Protein AF-A0A9D0LZ58-F1 (afdb_monomer_lite)

Secondary structure (DSSP, 8-state):
-------PPPHHHHHHHHHHHHHHHHHHHHHHHHHTPPBPTTSHHHHHHHHHHHHHHHHHHHTT-HHHHHHHHHHHHHHBS-HHHHHHHHHHHHHHHTT--HHHHHHHTB-HHHHHHHT-SS---B-TTTT----

pLDDT: mean 89.79, std 15.37, range [34.97, 98.5]

Radius of gyration: 16.73 Å; chains: 1; bounding box: 63×29×40 Å

Foldseek 3Di:
DDPPDPPDDDPVRVVVVLVVLQVLLVVVLVVQVVVVHAQECVDPSSVSSLLSLLVVLVVCLQVLVLVVSLVSLCSSLSRHPDPLSNVVSPLSNVCSVVSHRPVCCCVAWAPVVVQVVVVDSDRRDTDPVSDDPDD

Sequence (135 aa):
MVDKNRECFDEQTLIAYYANILELALENLTDTLESGRRMDMSDVKDFATLRALYEYAIEHYSAGKATDAAALFEILAGLSDDERFSSAMQQHRRWAENESDFEIFLETAADLDATQRNGTFYISAFTKDAGTKNA

Structure (mmCIF, N/CA/C/O backbone):
data_AF-A0A9D0LZ58-F1
#
_entry.id   AF-A0A9D0LZ58-F1
#
loop_
_atom_site.group_PDB
_atom_site.id
_atom_site.type_symbol
_atom_site.label_atom_id
_atom_site.label_alt_id
_atom_site.label_comp_id
_atom_site.label_asym_id
_atom_site.label_entity_id
_atom_site.label_seq_id
_atom_site.pdbx_PDB_ins_code
_atom_site.Cartn_x
_atom_site.Cartn_y
_atom_site.Cartn_z
_atom_site.occupancy
_atom_site.B_iso_or_equiv
_atom_site.auth_seq_id
_atom_site.auth_comp_id
_atom_site.auth_asym_id
_atom_site.auth_atom_id
_atom_site.pdbx_PDB_model_num
ATOM 1 N N . MET A 1 1 ? -33.250 -15.915 -22.633 1.00 39.56 1 MET A N 1
ATOM 2 C CA . MET A 1 1 ? -33.708 -14.664 -21.997 1.00 39.56 1 MET A CA 1
ATOM 3 C C . MET A 1 1 ? -32.498 -14.111 -21.264 1.00 39.56 1 MET A C 1
ATOM 5 O O . MET A 1 1 ? -32.029 -14.778 -20.356 1.00 39.56 1 MET A O 1
ATOM 9 N N . VAL A 1 2 ? -31.884 -13.038 -21.764 1.00 45.88 2 VAL A N 1
ATOM 10 C CA . VAL A 1 2 ? -30.711 -12.408 -21.134 1.00 45.88 2 VAL A CA 1
ATOM 11 C C . VAL A 1 2 ? -31.221 -11.129 -20.502 1.00 45.88 2 VAL A C 1
ATOM 13 O O . VAL A 1 2 ? -31.738 -10.274 -21.220 1.00 45.88 2 VAL A O 1
ATOM 16 N N . ASP A 1 3 ? -31.121 -11.038 -19.183 1.00 49.16 3 ASP A N 1
ATOM 17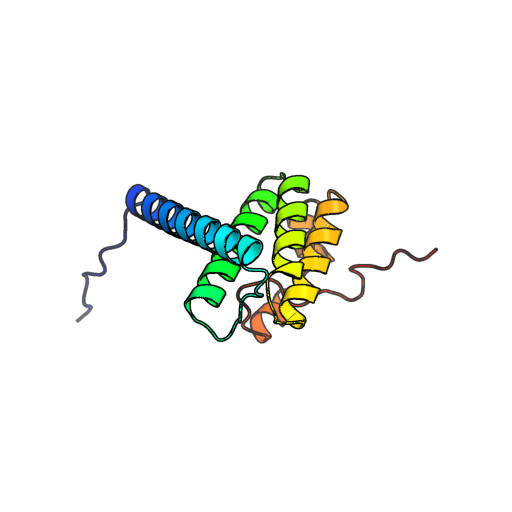 C CA . ASP A 1 3 ? -31.447 -9.829 -18.437 1.00 49.16 3 ASP A CA 1
ATOM 18 C C . ASP A 1 3 ? -30.424 -8.744 -18.812 1.00 49.16 3 ASP A C 1
ATOM 20 O O . ASP A 1 3 ? -29.266 -8.769 -18.394 1.00 49.16 3 ASP A O 1
ATOM 24 N N . LYS A 1 4 ? -30.819 -7.845 -19.718 1.00 53.03 4 LYS A N 1
ATOM 25 C CA . LYS A 1 4 ? -30.000 -6.744 -20.243 1.00 53.03 4 LYS A CA 1
ATOM 26 C C . LYS A 1 4 ? -30.294 -5.459 -19.471 1.00 53.03 4 LYS A C 1
ATOM 28 O O . LYS A 1 4 ? -30.790 -4.504 -20.052 1.00 53.03 4 LYS A O 1
ATOM 33 N N . ASN A 1 5 ? -29.993 -5.438 -18.178 1.00 51.59 5 ASN A N 1
ATOM 34 C CA . ASN A 1 5 ? -29.989 -4.182 -17.426 1.00 51.59 5 ASN A CA 1
ATOM 35 C C . ASN A 1 5 ? -28.905 -4.164 -16.338 1.00 51.59 5 ASN A C 1
ATOM 37 O O . ASN A 1 5 ? -29.151 -3.822 -15.187 1.00 51.59 5 ASN A O 1
ATOM 41 N N . ARG A 1 6 ? -27.673 -4.540 -16.706 1.00 58.78 6 ARG A N 1
ATOM 42 C CA . ARG A 1 6 ? -26.500 -4.067 -15.963 1.00 58.78 6 ARG A CA 1
ATOM 43 C C . ARG A 1 6 ? -26.269 -2.621 -16.388 1.00 58.78 6 ARG A C 1
ATOM 45 O O . ARG A 1 6 ? -25.692 -2.384 -17.446 1.00 58.78 6 ARG A O 1
ATOM 52 N N . GLU A 1 7 ? -26.761 -1.679 -15.593 1.00 68.75 7 GLU A N 1
ATOM 53 C CA . GLU A 1 7 ? -26.278 -0.302 -15.650 1.00 68.75 7 GLU A CA 1
ATOM 54 C C . GLU A 1 7 ? -24.774 -0.348 -15.360 1.00 68.75 7 GLU A C 1
ATOM 56 O O . GLU A 1 7 ? -24.340 -0.796 -14.299 1.00 68.75 7 GLU A O 1
ATOM 61 N N . CYS A 1 8 ? -23.968 -0.011 -16.363 1.00 75.19 8 CYS A N 1
ATOM 62 C CA . CYS A 1 8 ? -22.536 0.157 -16.191 1.00 75.19 8 CYS A CA 1
ATOM 63 C C . CYS A 1 8 ? -22.320 1.610 -15.779 1.00 75.19 8 CYS A C 1
ATOM 65 O O . CYS A 1 8 ? -22.875 2.501 -16.423 1.00 75.19 8 CYS A O 1
ATOM 67 N N . PHE A 1 9 ? -21.551 1.847 -14.717 1.00 85.50 9 PHE A N 1
ATOM 68 C CA . PHE A 1 9 ? -21.206 3.209 -14.326 1.00 85.50 9 PHE A CA 1
ATOM 69 C C . PHE A 1 9 ? -20.457 3.899 -15.465 1.00 85.50 9 PHE A C 1
ATOM 71 O O . PHE A 1 9 ? -19.602 3.285 -16.111 1.00 85.50 9 PHE A O 1
ATOM 78 N N . ASP A 1 10 ? -20.790 5.164 -15.715 1.00 91.69 10 ASP A N 1
ATOM 79 C CA . ASP A 1 10 ? -19.962 6.008 -16.565 1.00 91.69 10 ASP A CA 1
ATOM 80 C C . ASP A 1 10 ? -18.620 6.316 -15.878 1.00 91.69 10 ASP A C 1
ATOM 82 O O . ASP A 1 10 ? -18.435 6.111 -14.676 1.00 91.69 10 ASP A O 1
ATOM 86 N N . GLU A 1 11 ? -17.662 6.794 -16.668 1.00 90.19 11 GLU A N 1
ATOM 87 C CA . GLU A 1 11 ? -16.302 7.076 -16.209 1.00 90.19 11 GLU A CA 1
ATOM 88 C C . GLU A 1 11 ? -16.264 8.113 -15.078 1.00 90.19 11 GLU A C 1
ATOM 90 O O . GLU A 1 11 ? -15.525 7.943 -14.112 1.00 90.19 11 GLU A O 1
ATOM 95 N N . GLN A 1 12 ? -17.097 9.156 -15.150 1.00 93.06 12 GLN A N 1
ATOM 96 C CA . GLN A 1 12 ? -17.133 10.208 -14.129 1.00 93.06 12 GLN A CA 1
ATOM 97 C C . GLN A 1 12 ? -17.625 9.652 -12.794 1.00 93.06 12 GLN A C 1
ATOM 99 O O . GLN A 1 12 ? -17.061 9.946 -11.742 1.00 93.06 12 GLN A O 1
ATOM 104 N N . THR A 1 13 ? -18.646 8.803 -12.849 1.00 93.56 13 THR A N 1
ATOM 105 C CA . THR A 1 13 ? -19.200 8.108 -11.694 1.00 93.56 13 THR A CA 1
ATOM 106 C C . THR A 1 13 ? -18.174 7.149 -11.089 1.00 93.56 13 THR A C 1
ATOM 108 O O . THR A 1 13 ? -18.011 7.117 -9.870 1.00 93.56 13 THR A O 1
ATOM 111 N N . LEU A 1 14 ? -17.426 6.412 -11.918 1.00 91.44 14 LEU A N 1
ATOM 112 C CA . LEU A 1 14 ? -16.363 5.517 -11.450 1.00 91.44 14 LEU A CA 1
ATOM 113 C C . LEU A 1 14 ? -15.235 6.286 -10.744 1.00 91.44 14 LEU A C 1
ATOM 115 O O . LEU A 1 14 ? -14.827 5.898 -9.650 1.00 91.44 14 LEU A O 1
ATOM 119 N N . ILE A 1 15 ? -14.774 7.391 -11.338 1.00 90.50 15 ILE A N 1
ATOM 120 C CA . ILE A 1 15 ? -13.745 8.264 -10.755 1.00 90.50 15 ILE A CA 1
ATOM 121 C C . ILE A 1 15 ? -14.225 8.842 -9.421 1.00 90.50 15 ILE A C 1
ATOM 123 O O . ILE A 1 15 ? -13.472 8.841 -8.449 1.00 90.50 15 ILE A O 1
ATOM 127 N N . ALA A 1 16 ? -15.480 9.293 -9.347 1.00 94.31 16 ALA A N 1
ATOM 128 C CA . ALA A 1 16 ? -16.050 9.830 -8.115 1.00 94.31 16 ALA A CA 1
ATOM 129 C C . ALA A 1 16 ? -16.090 8.780 -6.993 1.00 94.31 16 ALA A C 1
ATOM 131 O O . ALA A 1 16 ? -15.741 9.081 -5.853 1.00 94.31 16 ALA A O 1
ATOM 132 N N . TYR A 1 17 ? -16.463 7.534 -7.302 1.00 94.06 17 TYR A N 1
ATOM 133 C CA . TYR A 1 17 ? -16.418 6.458 -6.311 1.00 94.06 17 TYR A CA 1
ATOM 134 C C . TYR A 1 17 ? -14.997 6.131 -5.866 1.00 94.06 17 TYR A C 1
ATOM 136 O O . TYR A 1 17 ? -14.776 5.970 -4.667 1.00 94.06 17 TYR A O 1
ATOM 144 N N . TYR A 1 18 ? -14.042 6.062 -6.795 1.00 92.56 18 TYR A N 1
ATOM 145 C CA . TYR A 1 18 ? -12.641 5.825 -6.452 1.00 92.56 18 TYR A CA 1
ATOM 146 C C . TYR A 1 18 ? -12.093 6.920 -5.528 1.00 92.56 18 TYR A C 1
ATOM 148 O O . TYR A 1 18 ? -11.522 6.606 -4.486 1.00 92.56 18 TYR A O 1
ATOM 156 N N . ALA A 1 19 ? -12.351 8.192 -5.847 1.00 94.56 19 ALA A N 1
ATOM 157 C CA . ALA A 1 19 ? -11.936 9.322 -5.021 1.00 94.56 19 ALA A CA 1
ATOM 158 C C . ALA A 1 19 ? -12.518 9.245 -3.599 1.00 94.56 19 ALA A C 1
ATOM 160 O O . ALA A 1 19 ? -11.775 9.380 -2.631 1.00 94.56 19 ALA A O 1
ATOM 161 N N . ASN A 1 20 ? -13.813 8.941 -3.468 1.00 96.62 20 ASN A N 1
ATOM 162 C CA . ASN A 1 20 ? -14.459 8.797 -2.161 1.00 96.62 20 ASN A CA 1
ATOM 163 C C . ASN A 1 20 ? -13.893 7.615 -1.354 1.00 96.62 20 ASN A C 1
ATOM 165 O O . ASN A 1 20 ? -13.734 7.709 -0.140 1.00 96.62 20 ASN A O 1
ATOM 169 N N . ILE A 1 21 ? -13.595 6.488 -2.010 1.00 95.69 21 ILE A N 1
ATOM 170 C CA . ILE A 1 21 ? -12.967 5.329 -1.355 1.00 95.69 21 ILE A CA 1
ATOM 171 C C . ILE A 1 21 ? -11.585 5.711 -0.827 1.00 95.69 21 ILE A C 1
ATOM 173 O O . ILE A 1 21 ? -11.246 5.370 0.306 1.00 95.69 21 ILE A O 1
ATOM 177 N N . LEU A 1 22 ? -10.801 6.425 -1.635 1.00 95.75 22 LEU A N 1
ATOM 178 C CA . LEU A 1 22 ? -9.464 6.853 -1.254 1.00 95.75 22 LEU A CA 1
ATOM 179 C C . LEU A 1 22 ? -9.497 7.867 -0.105 1.00 95.75 22 LEU A C 1
ATOM 181 O O . LEU A 1 22 ? -8.708 7.744 0.827 1.00 95.75 22 LEU A O 1
ATOM 185 N N . GLU A 1 23 ? -10.428 8.821 -0.131 1.00 97.50 23 GLU A N 1
ATOM 186 C CA . GLU A 1 23 ? -10.629 9.783 0.957 1.00 97.50 23 GLU A CA 1
ATOM 187 C C . GLU A 1 23 ? -10.911 9.063 2.283 1.00 97.50 23 GLU A C 1
ATOM 189 O O . GLU A 1 23 ? -10.171 9.244 3.250 1.00 97.50 23 GLU A O 1
ATOM 194 N N . LEU A 1 24 ? -11.876 8.138 2.296 1.00 97.38 24 LEU A N 1
ATOM 195 C CA . LEU A 1 24 ? -12.186 7.327 3.479 1.00 97.38 24 LEU A CA 1
ATOM 196 C C . LEU A 1 24 ? -10.992 6.481 3.946 1.00 97.38 24 LEU A C 1
ATOM 198 O O . LEU A 1 24 ? -10.792 6.286 5.146 1.00 97.38 24 LEU A O 1
ATOM 202 N N . ALA A 1 25 ? -10.196 5.949 3.017 1.00 96.88 25 ALA A N 1
ATOM 203 C CA . ALA A 1 25 ? -9.014 5.165 3.355 1.00 96.88 25 ALA A CA 1
ATOM 204 C C . ALA A 1 25 ? -7.917 6.026 4.009 1.00 96.88 25 ALA A C 1
ATOM 206 O O . ALA A 1 25 ? -7.274 5.580 4.960 1.00 96.88 25 ALA A O 1
ATOM 207 N N . LEU A 1 26 ? -7.728 7.263 3.541 1.00 96.06 26 LEU A N 1
ATOM 208 C CA . LEU A 1 26 ? -6.775 8.223 4.108 1.00 96.06 26 LEU A CA 1
ATOM 209 C C . LEU A 1 26 ? -7.227 8.754 5.478 1.00 96.06 26 LEU A C 1
ATOM 211 O O . LEU A 1 26 ? -6.398 8.919 6.377 1.00 96.06 26 LEU A O 1
ATOM 215 N N . GLU A 1 27 ? -8.530 8.964 5.674 1.00 96.69 27 GLU A N 1
ATOM 216 C CA . GLU A 1 27 ? -9.099 9.272 6.993 1.00 96.69 27 GLU A CA 1
ATOM 217 C C . GLU A 1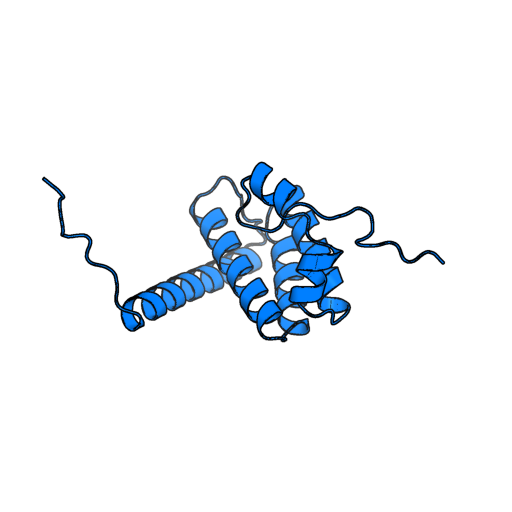 27 ? -8.817 8.131 7.980 1.00 96.69 27 GLU A C 1
ATOM 219 O O . GLU A 1 27 ? -8.208 8.340 9.029 1.00 96.69 27 GLU A O 1
ATOM 224 N N . ASN A 1 28 ? -9.141 6.892 7.597 1.00 95.44 28 ASN A N 1
ATOM 225 C CA . ASN A 1 28 ? -8.894 5.720 8.439 1.00 95.44 28 ASN A CA 1
ATOM 226 C C . ASN A 1 28 ? -7.405 5.492 8.721 1.00 95.44 28 ASN A C 1
ATOM 228 O O . ASN A 1 28 ? -7.052 5.027 9.809 1.00 95.44 28 ASN A O 1
ATOM 232 N N . LEU A 1 29 ? -6.529 5.783 7.756 1.00 93.94 29 LEU A N 1
ATOM 233 C CA . LEU A 1 29 ? -5.081 5.767 7.955 1.00 93.94 29 LEU A CA 1
ATOM 234 C C . LEU A 1 29 ? -4.688 6.726 9.079 1.00 93.94 29 LEU A C 1
ATOM 236 O O . LEU A 1 29 ? -3.982 6.323 10.002 1.00 93.94 29 LEU A O 1
ATOM 240 N N . THR A 1 30 ? -5.173 7.964 9.016 1.00 94.50 30 THR A N 1
ATOM 241 C CA . THR A 1 30 ? -4.870 9.006 10.003 1.00 94.50 30 THR A CA 1
ATOM 242 C C . THR A 1 30 ? -5.337 8.587 11.397 1.00 94.50 30 THR A C 1
ATOM 244 O O . THR A 1 30 ? -4.521 8.530 12.316 1.00 94.50 30 THR A O 1
ATOM 247 N N . ASP A 1 31 ? -6.590 8.147 11.532 1.00 94.81 31 ASP A N 1
ATOM 248 C CA . ASP A 1 31 ? -7.148 7.650 12.800 1.00 94.81 31 ASP A CA 1
ATOM 249 C C . ASP A 1 31 ? -6.331 6.482 13.386 1.00 94.81 31 ASP A C 1
ATOM 251 O O . ASP A 1 31 ? -6.138 6.343 14.599 1.00 94.81 31 ASP A O 1
ATOM 255 N N . THR A 1 32 ? -5.847 5.596 12.516 1.00 93.94 32 THR A N 1
ATOM 256 C CA . THR A 1 32 ? -5.064 4.420 12.916 1.00 93.94 32 THR A CA 1
ATOM 257 C C . THR A 1 32 ? -3.689 4.826 13.435 1.00 93.94 32 THR A C 1
ATOM 259 O O . THR A 1 32 ? -3.261 4.333 14.480 1.00 93.94 32 THR A O 1
ATOM 262 N N . LEU A 1 33 ? -3.027 5.763 12.755 1.00 92.25 33 LEU A N 1
ATOM 263 C CA . LEU A 1 33 ? -1.747 6.314 13.195 1.00 92.25 33 LEU A CA 1
ATOM 264 C C . LEU A 1 33 ? -1.883 7.059 14.530 1.00 92.25 33 LEU A C 1
ATOM 266 O O . LEU A 1 33 ? -1.061 6.861 15.423 1.00 92.25 33 LEU A O 1
ATOM 270 N N . GLU A 1 34 ? -2.934 7.865 14.697 1.00 93.75 34 GLU A N 1
ATOM 271 C CA . GLU A 1 34 ? -3.190 8.621 15.931 1.00 93.75 34 GLU A CA 1
ATOM 272 C C . GLU A 1 34 ? -3.512 7.719 17.126 1.00 93.75 34 GLU A C 1
ATOM 274 O O . GLU A 1 34 ? -3.062 7.971 18.246 1.00 93.75 34 GLU A O 1
ATOM 279 N N . SER A 1 35 ? -4.268 6.644 16.898 1.00 94.31 35 SER A N 1
ATOM 280 C CA . SER A 1 35 ? -4.619 5.683 17.950 1.00 94.31 35 SER A CA 1
ATOM 281 C C . SER A 1 35 ? -3.485 4.716 18.305 1.00 94.31 35 SER A C 1
ATOM 283 O O . SER A 1 35 ? -3.571 4.028 19.324 1.00 94.31 35 SER A O 1
ATOM 285 N N . GLY A 1 36 ? -2.432 4.634 17.482 1.00 91.44 36 GLY A N 1
ATOM 286 C CA . GLY A 1 36 ? -1.337 3.675 17.651 1.00 91.44 36 GLY A CA 1
ATOM 287 C C . GLY A 1 36 ? -1.766 2.212 17.487 1.00 91.44 36 GLY A C 1
ATOM 288 O O . GLY A 1 36 ? -1.040 1.306 17.903 1.00 91.44 36 GLY A O 1
ATOM 289 N N . ARG A 1 37 ? -2.953 1.967 16.916 1.00 93.50 37 ARG A N 1
ATOM 290 C CA . ARG A 1 37 ? -3.438 0.618 16.607 1.00 93.50 37 ARG A CA 1
ATOM 291 C C . ARG A 1 37 ? -2.798 0.119 15.307 1.00 93.50 37 ARG A C 1
ATOM 293 O O . ARG A 1 37 ? -2.339 0.909 14.487 1.00 93.50 37 ARG A O 1
ATOM 300 N N . ARG A 1 38 ? -2.832 -1.194 15.086 1.00 95.81 38 ARG A N 1
ATOM 301 C CA . ARG A 1 38 ? -2.577 -1.799 13.768 1.00 95.81 38 ARG A CA 1
ATOM 302 C C . ARG A 1 38 ? -3.906 -2.218 13.136 1.00 95.81 38 ARG A C 1
ATOM 304 O O . ARG A 1 38 ? -4.877 -2.451 13.856 1.00 95.81 38 ARG A O 1
ATOM 311 N N . MET A 1 39 ? -3.950 -2.245 11.810 1.00 96.75 39 MET A N 1
ATOM 312 C CA . MET A 1 39 ? -5.098 -2.679 11.019 1.00 96.75 39 MET A CA 1
ATOM 313 C C . MET A 1 39 ? -5.135 -4.202 10.914 1.00 96.75 39 MET A C 1
ATOM 315 O O . MET A 1 39 ? -4.142 -4.802 10.493 1.00 96.75 39 MET A O 1
ATOM 319 N N . ASP A 1 40 ? -6.286 -4.781 11.249 1.00 96.56 40 ASP A N 1
ATOM 320 C CA . ASP A 1 40 ? -6.554 -6.221 11.213 1.00 96.56 40 ASP A CA 1
ATOM 321 C C . ASP A 1 40 ? -7.100 -6.619 9.837 1.00 96.56 40 ASP A C 1
ATOM 323 O O . ASP A 1 40 ? -8.166 -6.169 9.419 1.00 96.56 40 ASP A O 1
ATOM 327 N N . MET A 1 41 ? -6.393 -7.492 9.116 1.00 94.75 41 MET A N 1
ATOM 328 C CA . MET A 1 41 ? -6.831 -7.945 7.786 1.00 94.75 41 MET A CA 1
ATOM 329 C C . MET A 1 41 ? -8.129 -8.763 7.779 1.00 94.75 41 MET A C 1
ATOM 331 O O . MET A 1 41 ? -8.713 -8.972 6.713 1.00 94.75 41 MET A O 1
ATOM 335 N N . SER A 1 42 ? -8.574 -9.254 8.934 1.00 96.00 42 SER A N 1
ATOM 336 C CA . SER A 1 42 ? -9.855 -9.942 9.083 1.00 96.00 42 SER A CA 1
ATOM 337 C C . SER A 1 42 ? -11.030 -8.984 9.295 1.00 96.00 42 SER A C 1
ATOM 339 O O . SER A 1 42 ? -12.175 -9.362 9.023 1.00 96.00 42 SER A O 1
ATOM 341 N N . ASP A 1 43 ? -10.765 -7.742 9.714 1.00 97.38 43 ASP A N 1
ATOM 342 C CA . ASP A 1 43 ? -11.775 -6.693 9.763 1.00 97.38 43 ASP A CA 1
ATOM 343 C C . ASP A 1 43 ? -12.018 -6.119 8.360 1.00 97.38 43 ASP A C 1
ATOM 345 O O . ASP A 1 43 ? -11.103 -5.778 7.613 1.00 97.38 43 ASP A O 1
ATOM 349 N N . VAL A 1 44 ? -13.290 -6.007 7.980 1.00 96.31 44 VAL A N 1
ATOM 350 C CA . VAL A 1 44 ? -13.680 -5.625 6.614 1.00 96.31 44 VAL A CA 1
ATOM 351 C C . VAL A 1 44 ? -13.271 -4.188 6.285 1.00 96.31 44 VAL A C 1
ATOM 353 O O . VAL A 1 44 ? -12.917 -3.899 5.138 1.00 96.31 44 VAL A O 1
ATOM 356 N N . LYS A 1 45 ? -13.329 -3.279 7.264 1.00 95.50 45 LYS A N 1
ATOM 357 C CA . LYS A 1 45 ? -12.996 -1.865 7.069 1.00 95.50 45 LYS A CA 1
ATOM 358 C C . LYS A 1 45 ? -11.485 -1.694 6.943 1.00 95.50 45 LYS A C 1
ATOM 360 O O . LYS A 1 45 ? -11.023 -0.997 6.036 1.00 95.50 45 LYS A O 1
ATOM 365 N N . ASP A 1 46 ? -10.729 -2.350 7.813 1.00 97.38 46 ASP A N 1
ATOM 366 C CA . ASP A 1 46 ? -9.267 -2.359 7.774 1.00 97.38 46 ASP A CA 1
ATOM 367 C C . ASP A 1 46 ? -8.744 -3.019 6.496 1.00 97.38 46 ASP A C 1
ATOM 369 O O . ASP A 1 46 ? -7.909 -2.439 5.802 1.00 97.38 46 ASP A O 1
ATOM 373 N N . PHE A 1 47 ? -9.311 -4.161 6.102 1.00 97.62 47 PHE A N 1
ATOM 374 C CA . PHE A 1 47 ? -9.009 -4.814 4.829 1.00 97.62 47 PHE A CA 1
ATOM 375 C C . PHE A 1 47 ? -9.245 -3.883 3.631 1.00 97.62 47 PHE A C 1
ATOM 377 O O . PHE A 1 47 ? -8.372 -3.731 2.775 1.00 97.62 47 PHE A O 1
ATOM 384 N N . ALA A 1 48 ? -10.414 -3.234 3.565 1.00 96.88 48 ALA A N 1
ATOM 385 C CA . ALA A 1 48 ? -10.740 -2.319 2.473 1.00 96.88 48 ALA A CA 1
ATOM 386 C C . ALA A 1 48 ? -9.802 -1.101 2.445 1.00 96.88 48 ALA A C 1
ATOM 388 O O . ALA A 1 48 ? -9.389 -0.671 1.368 1.00 96.88 48 ALA A O 1
ATOM 389 N N . THR A 1 49 ? -9.425 -0.590 3.620 1.00 97.81 49 THR A N 1
ATOM 390 C CA . THR A 1 49 ? -8.488 0.529 3.763 1.00 97.81 49 THR A CA 1
ATOM 391 C C . THR A 1 49 ? -7.092 0.145 3.276 1.00 97.81 49 THR A C 1
ATOM 393 O O . THR A 1 49 ? -6.536 0.827 2.418 1.00 97.81 49 THR A O 1
ATOM 396 N N . LEU A 1 50 ? -6.543 -0.978 3.752 1.00 98.25 50 LEU A N 1
ATOM 397 C CA . LEU A 1 50 ? -5.231 -1.476 3.324 1.00 98.25 50 LEU A CA 1
ATOM 398 C C . LEU A 1 50 ? -5.187 -1.732 1.818 1.00 98.25 50 LEU A C 1
ATOM 400 O O . LEU A 1 50 ? -4.200 -1.401 1.162 1.00 98.25 50 LEU A O 1
ATOM 404 N N . ARG A 1 51 ? -6.268 -2.280 1.257 1.00 98.00 51 ARG A N 1
ATOM 405 C CA . ARG A 1 51 ? -6.386 -2.500 -0.182 1.00 98.00 51 ARG A CA 1
ATOM 406 C C . ARG A 1 51 ? -6.384 -1.191 -0.969 1.00 98.00 51 ARG A C 1
ATOM 408 O O . ARG A 1 51 ? -5.603 -1.074 -1.907 1.00 98.00 51 ARG A O 1
ATOM 415 N N . ALA A 1 52 ? -7.218 -0.223 -0.594 1.00 98.06 52 ALA A N 1
ATOM 416 C CA . ALA A 1 52 ? -7.299 1.059 -1.293 1.00 98.06 52 ALA A CA 1
ATOM 417 C C . ALA A 1 52 ? -5.957 1.807 -1.260 1.00 98.06 52 ALA A C 1
ATOM 419 O O . ALA A 1 52 ? -5.503 2.326 -2.275 1.00 98.06 52 ALA A O 1
ATOM 420 N N . LEU A 1 53 ? -5.280 1.802 -0.111 1.00 98.38 53 LEU A N 1
ATOM 421 C CA . LEU A 1 53 ? -3.973 2.439 0.036 1.00 98.38 53 LEU A CA 1
ATOM 422 C C . LEU A 1 53 ? -2.867 1.701 -0.732 1.00 98.38 53 LEU A C 1
ATOM 424 O O . LEU A 1 53 ? -1.965 2.346 -1.263 1.00 98.38 53 LEU A O 1
ATOM 428 N N . TYR A 1 54 ? -2.928 0.369 -0.821 1.00 98.50 54 TYR A N 1
ATOM 429 C CA . TYR A 1 54 ? -2.010 -0.398 -1.664 1.00 98.50 54 TYR A CA 1
ATOM 430 C C . TYR A 1 54 ? -2.207 -0.079 -3.151 1.00 98.50 54 TYR A C 1
ATOM 432 O O . TYR A 1 54 ? -1.230 0.172 -3.854 1.00 98.50 54 TYR A O 1
ATOM 440 N N . GLU A 1 55 ? -3.456 -0.055 -3.625 1.00 97.69 55 GLU A N 1
ATOM 441 C CA . GLU A 1 55 ? -3.787 0.315 -5.008 1.00 97.69 55 GLU A CA 1
ATOM 442 C C . GLU A 1 55 ? -3.299 1.740 -5.319 1.00 97.69 55 GLU A C 1
ATOM 444 O O . GLU A 1 55 ? -2.656 1.957 -6.344 1.00 97.69 55 GLU A O 1
ATOM 449 N N . TYR A 1 56 ? -3.479 2.675 -4.382 1.00 97.38 56 TYR A N 1
ATOM 450 C CA . TYR A 1 56 ? -2.955 4.035 -4.492 1.00 97.38 56 TYR A CA 1
ATOM 451 C C . TYR A 1 56 ? -1.420 4.076 -4.568 1.00 97.38 56 TYR A C 1
ATOM 453 O O . TYR A 1 56 ? -0.856 4.779 -5.405 1.00 97.38 56 TYR A O 1
ATOM 461 N N . ALA A 1 57 ? -0.715 3.288 -3.750 1.00 98.00 57 ALA A N 1
ATOM 462 C CA . ALA A 1 57 ? 0.744 3.190 -3.818 1.00 98.00 57 ALA A CA 1
ATOM 463 C C . ALA A 1 57 ? 1.229 2.634 -5.170 1.00 98.00 57 ALA A C 1
ATOM 465 O O . ALA A 1 57 ? 2.193 3.147 -5.740 1.00 98.00 57 ALA A O 1
ATOM 466 N N . ILE A 1 58 ? 0.542 1.626 -5.715 1.00 97.75 58 ILE A N 1
ATOM 467 C CA . ILE A 1 58 ? 0.838 1.064 -7.040 1.00 97.75 58 ILE A CA 1
ATOM 468 C C . ILE A 1 58 ? 0.556 2.075 -8.155 1.00 97.75 58 ILE A C 1
ATOM 470 O O . ILE A 1 58 ? 1.351 2.170 -9.087 1.00 97.75 58 ILE A O 1
ATOM 474 N N . GLU A 1 59 ? -0.511 2.869 -8.054 1.00 96.25 59 GLU A N 1
ATOM 475 C CA . GLU A 1 59 ? -0.799 3.946 -9.007 1.00 96.25 59 GLU A CA 1
ATOM 476 C C . GLU A 1 59 ? 0.375 4.933 -9.081 1.00 96.25 59 GLU A C 1
ATOM 478 O O . GLU A 1 59 ? 0.899 5.188 -10.168 1.00 96.25 59 GLU A O 1
ATOM 483 N N . HIS A 1 60 ? 0.868 5.407 -7.931 1.00 96.56 60 HIS A N 1
ATOM 484 C CA . HIS A 1 60 ? 2.062 6.261 -7.879 1.00 96.56 60 HIS A CA 1
ATOM 485 C C . HIS A 1 60 ? 3.290 5.571 -8.463 1.00 96.56 60 HIS A C 1
ATOM 487 O O . HIS A 1 60 ? 4.022 6.189 -9.237 1.00 96.56 60 HIS A O 1
ATOM 493 N N . TYR A 1 61 ? 3.493 4.291 -8.146 1.00 97.19 61 TYR A N 1
ATOM 494 C CA . TYR A 1 61 ? 4.644 3.551 -8.648 1.00 97.19 61 TYR A CA 1
ATOM 495 C C . TYR A 1 61 ? 4.612 3.443 -10.180 1.00 97.19 61 TYR A C 1
ATOM 497 O O . TYR A 1 61 ? 5.571 3.821 -10.852 1.00 97.19 61 TYR A O 1
ATOM 505 N N . SER A 1 62 ? 3.473 3.026 -10.737 1.00 96.19 62 SER A N 1
ATOM 506 C CA . SER A 1 62 ? 3.246 2.919 -12.183 1.00 96.19 62 SER A CA 1
ATOM 507 C C . SER A 1 62 ? 3.309 4.270 -12.910 1.00 96.19 62 SER A C 1
ATOM 509 O O . SER A 1 62 ? 3.663 4.327 -14.083 1.00 96.19 62 SER A O 1
ATOM 511 N N . ALA A 1 63 ? 3.037 5.376 -12.209 1.00 96.00 63 ALA A N 1
ATOM 512 C CA . ALA A 1 63 ? 3.169 6.737 -12.726 1.00 96.00 63 ALA A CA 1
ATOM 513 C C . ALA A 1 63 ? 4.606 7.295 -12.641 1.00 96.00 63 ALA A C 1
ATOM 515 O O . ALA A 1 63 ? 4.812 8.492 -12.862 1.00 96.00 63 ALA A O 1
ATOM 516 N N . GLY A 1 64 ? 5.594 6.466 -12.284 1.00 94.81 64 GLY A N 1
ATOM 517 C CA . GLY A 1 64 ? 6.997 6.866 -12.140 1.00 94.81 64 GLY A CA 1
ATOM 518 C C . GLY A 1 64 ? 7.296 7.664 -10.866 1.00 94.81 64 GLY A C 1
ATOM 519 O O . GLY A 1 64 ? 8.390 8.205 -10.720 1.00 94.81 64 GLY A O 1
ATOM 520 N N . LYS A 1 65 ? 6.353 7.742 -9.920 1.00 96.31 65 LYS A N 1
ATOM 521 C CA . LYS A 1 65 ? 6.526 8.413 -8.620 1.00 96.31 65 LYS A CA 1
ATOM 522 C C . LYS A 1 65 ? 7.013 7.413 -7.571 1.00 96.31 65 LYS A C 1
ATOM 524 O O . LYS A 1 65 ? 6.383 7.206 -6.535 1.00 96.31 65 LYS A O 1
ATOM 529 N N . ALA A 1 66 ? 8.140 6.764 -7.860 1.00 95.00 66 ALA A N 1
ATOM 530 C CA . ALA A 1 66 ? 8.658 5.659 -7.055 1.00 95.00 66 ALA A CA 1
ATOM 531 C C . ALA A 1 66 ? 8.959 6.067 -5.598 1.00 95.00 66 ALA A C 1
ATOM 533 O O . ALA A 1 66 ? 8.674 5.303 -4.681 1.00 95.00 66 ALA A O 1
ATOM 534 N N . THR A 1 67 ? 9.445 7.291 -5.360 1.00 95.38 67 THR A N 1
ATOM 535 C CA . THR A 1 67 ? 9.674 7.813 -4.001 1.00 95.38 67 THR A CA 1
ATOM 536 C C . THR A 1 67 ? 8.383 7.908 -3.182 1.00 95.38 67 THR A C 1
ATOM 538 O O . THR A 1 67 ? 8.357 7.477 -2.030 1.00 95.38 67 THR A O 1
ATOM 541 N N . ASP A 1 68 ? 7.302 8.425 -3.775 1.00 95.75 68 ASP A N 1
ATOM 542 C CA . ASP A 1 68 ? 6.004 8.549 -3.098 1.00 95.75 68 ASP A CA 1
ATOM 543 C C . ASP A 1 68 ? 5.413 7.161 -2.815 1.00 95.75 68 ASP A C 1
ATOM 545 O O . ASP A 1 68 ? 4.935 6.887 -1.712 1.00 95.75 68 ASP A O 1
ATOM 549 N N . ALA A 1 69 ? 5.515 6.248 -3.787 1.00 97.56 69 ALA A N 1
ATOM 550 C CA . ALA A 1 69 ? 5.096 4.861 -3.624 1.00 97.56 69 ALA A CA 1
ATOM 551 C C . ALA A 1 69 ? 5.876 4.148 -2.508 1.00 97.56 69 ALA A C 1
ATOM 553 O O . ALA A 1 69 ? 5.274 3.491 -1.660 1.00 97.56 69 ALA A O 1
ATOM 554 N N . ALA A 1 70 ? 7.203 4.310 -2.460 1.00 97.56 70 ALA A N 1
ATOM 555 C CA . ALA A 1 70 ? 8.054 3.733 -1.422 1.00 97.56 70 ALA A CA 1
ATOM 556 C C . ALA A 1 70 ? 7.638 4.178 -0.014 1.00 97.56 70 ALA A C 1
ATOM 558 O O . ALA A 1 70 ? 7.518 3.338 0.881 1.00 97.56 70 ALA A O 1
ATOM 559 N N . ALA A 1 71 ? 7.363 5.473 0.172 1.00 97.06 71 ALA A N 1
ATOM 560 C CA . ALA A 1 71 ? 6.889 6.005 1.447 1.00 97.06 71 ALA A CA 1
ATOM 561 C C . ALA A 1 71 ? 5.534 5.396 1.851 1.00 97.06 71 ALA A C 1
ATOM 563 O O . ALA A 1 71 ? 5.345 5.006 3.005 1.00 97.06 71 ALA A O 1
ATOM 564 N N . LEU A 1 72 ? 4.605 5.247 0.900 1.00 97.75 72 LEU A N 1
ATOM 565 C CA . LEU A 1 72 ? 3.318 4.594 1.152 1.00 97.75 72 LEU A CA 1
ATOM 566 C C . LEU A 1 72 ? 3.489 3.113 1.519 1.00 97.75 72 LEU A C 1
ATOM 568 O O . LEU A 1 72 ? 2.873 2.650 2.479 1.00 97.75 72 LEU A O 1
ATOM 572 N N . PHE A 1 73 ? 4.355 2.372 0.823 1.00 98.38 73 PHE A N 1
ATOM 573 C CA . PHE A 1 73 ? 4.646 0.977 1.162 1.00 98.38 73 PHE A CA 1
ATOM 574 C C . PHE A 1 73 ? 5.287 0.833 2.548 1.00 98.38 73 PHE A C 1
ATOM 576 O O . PHE A 1 73 ? 4.950 -0.097 3.281 1.00 98.38 73 PHE A O 1
ATOM 583 N N . GLU A 1 74 ? 6.169 1.752 2.947 1.00 97.81 74 GLU A N 1
ATOM 584 C CA . GLU A 1 74 ? 6.731 1.780 4.301 1.00 97.81 74 GLU A CA 1
ATOM 585 C C . GLU A 1 74 ? 5.644 1.963 5.368 1.00 97.81 74 GLU A C 1
ATOM 587 O O . GLU A 1 74 ? 5.608 1.207 6.344 1.00 97.81 74 GLU A O 1
ATOM 592 N N . ILE A 1 75 ? 4.728 2.913 5.160 1.00 96.44 75 ILE A N 1
ATOM 593 C CA . ILE A 1 75 ? 3.595 3.140 6.064 1.00 96.44 75 ILE A CA 1
ATOM 594 C C . ILE A 1 75 ? 2.736 1.875 6.156 1.00 96.44 75 I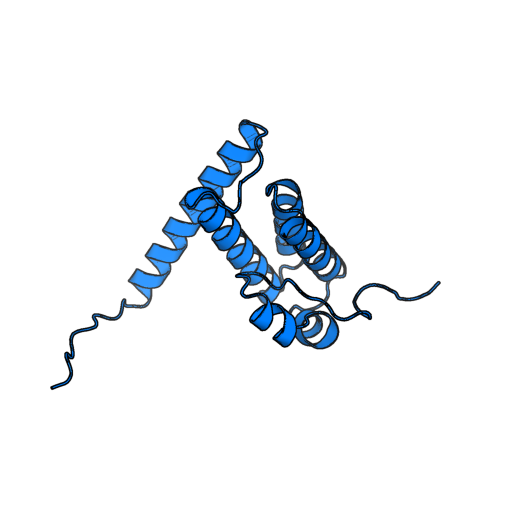LE A C 1
ATOM 596 O O . ILE A 1 75 ? 2.475 1.392 7.257 1.00 96.44 75 ILE A O 1
ATOM 600 N N . LEU A 1 76 ? 2.350 1.289 5.018 1.00 98.00 76 LEU A N 1
ATOM 601 C CA . LEU A 1 76 ? 1.525 0.078 4.974 1.00 98.00 76 LEU A CA 1
ATOM 602 C C . LEU A 1 76 ? 2.183 -1.113 5.673 1.00 98.00 76 LEU A C 1
ATOM 604 O O . LEU A 1 76 ? 1.500 -1.872 6.364 1.00 98.00 76 LEU A O 1
ATOM 608 N N . ALA A 1 77 ? 3.506 -1.249 5.551 1.00 97.56 77 ALA A N 1
ATOM 609 C CA . ALA A 1 77 ? 4.251 -2.291 6.242 1.00 97.56 77 ALA A CA 1
ATOM 610 C C . ALA A 1 77 ? 4.149 -2.173 7.771 1.00 97.56 77 ALA A C 1
ATOM 612 O O . ALA A 1 77 ? 4.079 -3.196 8.454 1.00 97.56 77 ALA A O 1
ATOM 613 N N . GLY A 1 78 ? 4.139 -0.948 8.305 1.00 95.25 78 GLY A N 1
ATOM 614 C CA . GLY A 1 78 ? 3.977 -0.686 9.738 1.00 95.25 78 GLY A CA 1
ATOM 615 C C . GLY A 1 78 ? 2.525 -0.714 10.225 1.00 95.25 78 GLY A C 1
ATOM 616 O O . GLY A 1 78 ? 2.285 -0.959 11.407 1.00 95.25 78 GLY A O 1
ATOM 617 N N . LEU A 1 79 ? 1.565 -0.475 9.329 1.00 95.12 79 LEU A N 1
ATOM 618 C CA . LEU A 1 79 ? 0.164 -0.253 9.680 1.00 95.12 79 LEU A CA 1
ATOM 619 C C . LEU A 1 79 ? -0.636 -1.541 9.881 1.00 95.12 79 LEU A C 1
ATOM 621 O O . LEU A 1 79 ? -1.477 -1.585 10.770 1.00 95.12 79 LEU A O 1
ATOM 625 N N . SER A 1 80 ? -0.409 -2.579 9.076 1.00 96.62 80 SER A N 1
ATOM 626 C CA . SER A 1 80 ? -1.137 -3.854 9.197 1.00 96.62 80 SER A CA 1
ATOM 627 C C . SER A 1 80 ? -0.539 -4.738 10.285 1.00 96.62 80 SER A C 1
ATOM 629 O O . SER A 1 80 ? 0.662 -4.652 10.526 1.00 96.62 80 SER A O 1
ATOM 631 N N . ASP A 1 81 ? -1.337 -5.588 10.934 1.00 96.38 81 ASP A N 1
ATOM 632 C CA . ASP A 1 81 ? -0.866 -6.661 11.819 1.00 96.38 81 ASP A CA 1
ATOM 633 C C . ASP A 1 81 ? -0.482 -7.966 11.094 1.00 96.38 81 ASP A C 1
ATOM 635 O O . ASP A 1 81 ? 0.197 -8.810 11.684 1.00 96.38 81 ASP A O 1
ATOM 639 N N . ASP A 1 82 ? -0.821 -8.101 9.809 1.00 97.69 82 ASP A N 1
ATOM 640 C CA . ASP A 1 82 ? -0.504 -9.273 8.997 1.00 97.69 82 ASP A CA 1
ATOM 641 C C . ASP A 1 82 ? 0.968 -9.259 8.557 1.00 97.69 82 ASP A C 1
ATOM 643 O O . ASP A 1 82 ? 1.407 -8.461 7.725 1.00 97.69 82 ASP A O 1
ATOM 647 N N . GLU A 1 83 ? 1.752 -10.191 9.101 1.00 97.00 83 GLU A N 1
ATOM 648 C CA . GLU A 1 83 ? 3.190 -10.284 8.830 1.00 97.00 83 GLU A CA 1
ATOM 649 C C . GLU A 1 83 ? 3.517 -10.549 7.353 1.00 97.00 83 GLU A C 1
ATOM 651 O O . GLU A 1 83 ? 4.554 -10.096 6.859 1.00 97.00 83 GLU A O 1
ATOM 656 N N . ARG A 1 84 ? 2.656 -11.273 6.625 1.00 96.75 84 ARG A N 1
ATOM 657 C CA . ARG A 1 84 ? 2.894 -11.595 5.210 1.00 96.75 84 ARG A CA 1
ATOM 658 C C . ARG A 1 84 ? 2.687 -10.362 4.348 1.00 96.75 84 ARG A C 1
ATOM 660 O O . ARG A 1 84 ? 3.496 -10.110 3.454 1.00 96.75 84 ARG A O 1
ATOM 667 N N . PHE A 1 85 ? 1.636 -9.596 4.612 1.00 98.31 85 PHE A N 1
ATOM 668 C CA . PHE A 1 85 ? 1.407 -8.313 3.967 1.00 98.31 85 PHE A CA 1
ATOM 669 C C . PHE A 1 85 ? 2.520 -7.330 4.304 1.00 98.31 85 PHE A C 1
ATOM 671 O O . PHE A 1 85 ? 3.151 -6.807 3.386 1.00 98.31 85 PHE A O 1
ATOM 678 N N . SER A 1 86 ? 2.840 -7.148 5.588 1.00 98.19 86 SER A N 1
ATOM 679 C CA . SER A 1 86 ? 3.922 -6.258 6.015 1.00 98.19 86 SER A CA 1
ATOM 680 C C . SER A 1 86 ? 5.247 -6.610 5.341 1.00 98.19 86 SER A C 1
ATOM 682 O O . SER A 1 86 ? 5.942 -5.729 4.834 1.00 98.19 86 SER A O 1
ATOM 684 N N . SER A 1 87 ? 5.588 -7.901 5.265 1.00 97.62 87 SER A N 1
ATOM 685 C CA . SER A 1 87 ? 6.803 -8.344 4.580 1.00 97.62 87 SER A CA 1
ATOM 686 C C . SER A 1 87 ? 6.761 -8.080 3.076 1.00 97.62 87 SER A C 1
ATOM 688 O O . SER A 1 87 ? 7.788 -7.711 2.508 1.00 97.62 87 SER A O 1
ATOM 690 N N . ALA A 1 88 ? 5.617 -8.268 2.417 1.00 97.94 88 ALA A N 1
ATOM 691 C CA . ALA A 1 88 ? 5.481 -7.956 0.999 1.00 97.94 88 ALA A CA 1
ATOM 692 C C . ALA A 1 88 ? 5.621 -6.451 0.744 1.00 97.94 88 ALA A C 1
ATOM 694 O O . ALA A 1 88 ? 6.332 -6.058 -0.177 1.00 97.94 88 ALA A O 1
ATOM 695 N N . MET A 1 89 ? 5.027 -5.603 1.587 1.00 98.44 89 MET A N 1
ATOM 696 C CA . MET A 1 89 ? 5.144 -4.146 1.467 1.00 98.44 89 MET A CA 1
ATOM 697 C C . MET A 1 89 ? 6.596 -3.679 1.599 1.00 98.44 89 MET A C 1
ATOM 699 O O . MET A 1 89 ? 7.038 -2.829 0.833 1.00 98.44 89 MET A O 1
ATOM 703 N N . GLN A 1 90 ? 7.391 -4.297 2.478 1.00 97.44 90 GLN A N 1
ATOM 704 C CA . GLN A 1 90 ? 8.829 -4.009 2.548 1.00 97.44 90 GLN A CA 1
ATOM 705 C C . GLN A 1 90 ? 9.577 -4.384 1.259 1.00 97.44 90 GLN A C 1
ATOM 707 O O . GLN A 1 90 ? 10.540 -3.715 0.892 1.00 97.44 90 GLN A O 1
ATOM 712 N N . GLN A 1 91 ? 9.149 -5.430 0.549 1.00 95.62 91 GLN A N 1
ATOM 713 C CA . GLN A 1 91 ? 9.732 -5.778 -0.749 1.00 95.62 91 GLN A CA 1
ATOM 714 C C . GLN A 1 91 ? 9.346 -4.755 -1.823 1.00 95.62 91 GLN A C 1
ATOM 716 O O . GLN A 1 91 ? 10.228 -4.286 -2.537 1.00 95.62 91 GLN A O 1
ATOM 721 N N . HIS A 1 92 ? 8.073 -4.350 -1.885 1.00 96.94 92 HIS A N 1
ATOM 722 C CA . HIS A 1 92 ? 7.614 -3.265 -2.766 1.00 96.94 92 HIS A CA 1
ATOM 723 C C . HIS A 1 92 ? 8.396 -1.974 -2.534 1.00 96.94 92 HIS A C 1
ATOM 725 O O . HIS A 1 92 ? 8.954 -1.413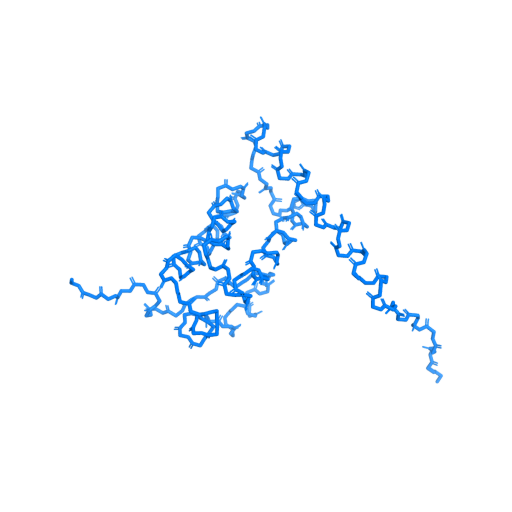 -3.476 1.00 96.94 92 HIS A O 1
ATOM 731 N N . ARG A 1 93 ? 8.517 -1.562 -1.267 1.00 97.19 93 ARG A N 1
ATOM 732 C CA . ARG A 1 93 ? 9.318 -0.413 -0.839 1.00 97.19 93 ARG A CA 1
ATOM 733 C C . ARG A 1 93 ? 10.745 -0.498 -1.374 1.00 97.19 93 ARG A C 1
ATOM 735 O O . ARG A 1 93 ? 11.181 0.422 -2.048 1.00 97.19 93 ARG A O 1
ATOM 742 N N . ARG A 1 94 ? 11.462 -1.598 -1.113 1.00 94.50 94 ARG A N 1
ATOM 743 C CA . ARG A 1 94 ? 12.863 -1.765 -1.547 1.00 94.50 94 ARG A CA 1
ATOM 744 C C . ARG A 1 94 ? 13.024 -1.639 -3.058 1.00 94.50 94 ARG A C 1
ATOM 746 O O . ARG A 1 94 ? 14.020 -1.094 -3.521 1.00 94.50 94 ARG A O 1
ATOM 753 N N . TRP A 1 95 ? 12.081 -2.164 -3.833 1.00 93.50 95 TRP A N 1
ATOM 754 C CA . TRP A 1 95 ? 12.118 -2.043 -5.289 1.00 93.50 95 TRP A CA 1
ATOM 755 C C . TRP A 1 95 ? 11.881 -0.604 -5.749 1.00 93.50 95 TRP A C 1
ATOM 757 O O . TRP A 1 95 ? 12.654 -0.096 -6.559 1.00 93.50 95 TRP A O 1
ATOM 767 N N . ALA A 1 96 ? 10.889 0.068 -5.165 1.00 94.56 96 ALA A N 1
ATOM 768 C CA . ALA A 1 96 ? 10.588 1.463 -5.463 1.00 94.56 96 ALA A CA 1
ATOM 769 C C . ALA A 1 96 ? 11.717 2.425 -5.025 1.00 94.56 96 ALA A C 1
ATOM 771 O O . ALA A 1 96 ? 12.061 3.345 -5.761 1.00 94.56 96 ALA A O 1
ATOM 772 N N . GLU A 1 97 ? 12.359 2.192 -3.873 1.00 93.19 97 GLU A N 1
ATOM 773 C CA . GLU A 1 97 ? 13.506 2.982 -3.381 1.00 93.19 97 GLU A CA 1
ATOM 774 C C . GLU A 1 97 ? 14.743 2.863 -4.273 1.00 93.19 97 GLU A C 1
ATOM 776 O O . GLU A 1 97 ? 15.531 3.800 -4.362 1.00 93.19 97 GLU A O 1
ATOM 781 N N . ASN A 1 98 ? 14.913 1.728 -4.954 1.00 87.75 98 ASN A N 1
ATOM 782 C CA . ASN A 1 98 ? 15.979 1.547 -5.937 1.00 87.75 98 ASN A CA 1
ATOM 783 C C . ASN A 1 98 ? 15.651 2.204 -7.293 1.00 87.75 98 ASN A C 1
ATOM 785 O O . ASN A 1 98 ? 16.297 1.874 -8.288 1.00 87.75 98 ASN A O 1
ATOM 789 N N . GLU A 1 99 ? 14.637 3.081 -7.340 1.00 71.12 99 GLU A N 1
ATOM 790 C CA . GLU A 1 99 ? 14.160 3.821 -8.520 1.00 71.12 99 GLU A CA 1
ATOM 791 C C . GLU A 1 99 ? 13.939 2.925 -9.746 1.00 71.12 99 GLU A C 1
ATOM 793 O O . GLU A 1 99 ? 14.090 3.339 -10.896 1.00 71.12 99 GLU A O 1
ATOM 798 N N . SER A 1 100 ? 13.610 1.657 -9.503 1.00 76.44 100 SER A N 1
ATOM 799 C CA . SER A 1 100 ? 13.325 0.727 -10.583 1.00 76.44 100 SER A CA 1
ATOM 800 C C . SER A 1 100 ? 11.971 1.075 -11.177 1.00 76.44 100 SER A C 1
ATOM 802 O O . SER A 1 100 ? 11.034 1.372 -10.449 1.00 76.44 100 SER A O 1
ATOM 804 N N . ASP A 1 101 ? 11.863 1.052 -12.501 1.00 90.19 101 ASP A N 1
ATOM 805 C CA . ASP A 1 101 ? 10.576 1.216 -13.168 1.00 90.19 101 ASP A CA 1
ATOM 806 C C . ASP A 1 101 ? 9.604 0.105 -12.726 1.00 90.19 101 ASP A C 1
ATOM 808 O O . ASP A 1 101 ? 10.018 -1.039 -12.498 1.00 90.19 101 ASP A O 1
ATOM 812 N N . PHE A 1 102 ? 8.316 0.433 -12.587 1.00 94.12 102 PHE A N 1
ATOM 813 C CA . PHE A 1 102 ? 7.310 -0.527 -12.136 1.00 94.12 102 PHE A CA 1
ATOM 814 C C . PHE A 1 102 ? 7.230 -1.758 -13.051 1.00 94.12 102 PHE A C 1
ATOM 816 O O . PHE A 1 102 ? 7.121 -2.877 -12.549 1.00 94.12 102 PHE A O 1
ATOM 823 N N . GLU A 1 103 ? 7.374 -1.589 -14.368 1.00 93.81 103 GLU A N 1
ATOM 824 C CA . GLU A 1 103 ? 7.388 -2.706 -15.319 1.00 93.81 103 GLU A CA 1
ATOM 825 C C . GLU A 1 103 ? 8.602 -3.613 -15.087 1.00 93.81 103 GLU A C 1
ATOM 827 O O . GLU A 1 103 ? 8.477 -4.836 -15.059 1.00 93.81 103 GLU A O 1
ATOM 832 N N . ILE A 1 104 ? 9.776 -3.033 -14.804 1.00 92.44 104 ILE A N 1
ATOM 833 C CA . ILE A 1 104 ? 10.977 -3.812 -14.464 1.00 92.44 104 ILE A CA 1
ATOM 834 C C . ILE A 1 104 ? 10.739 -4.621 -13.188 1.00 92.44 104 ILE A C 1
ATOM 836 O O . ILE A 1 104 ? 11.118 -5.792 -13.117 1.00 92.44 104 ILE A O 1
ATOM 840 N N . PHE A 1 105 ? 10.105 -4.030 -12.175 1.00 93.06 105 PHE A N 1
ATOM 841 C CA . PHE A 1 105 ? 9.726 -4.755 -10.965 1.00 93.06 105 PHE A CA 1
ATOM 842 C C . PHE A 1 105 ? 8.795 -5.940 -11.281 1.00 93.06 105 PHE A C 1
ATOM 844 O O . PHE A 1 105 ? 9.041 -7.051 -10.798 1.00 93.06 105 PHE A O 1
ATOM 851 N N . LEU A 1 106 ? 7.773 -5.738 -12.117 1.00 93.94 106 LEU A N 1
ATOM 852 C CA . LEU A 1 106 ? 6.850 -6.804 -12.514 1.00 93.94 106 LEU A CA 1
ATOM 853 C C . LEU A 1 106 ? 7.558 -7.945 -13.254 1.00 93.94 106 LEU A C 1
ATOM 855 O O . LEU A 1 106 ? 7.299 -9.110 -12.966 1.00 93.94 106 LEU A O 1
ATOM 859 N N . GLU A 1 107 ? 8.466 -7.623 -14.174 1.00 92.44 107 GLU A N 1
ATOM 860 C CA . GLU A 1 107 ? 9.156 -8.616 -15.003 1.00 92.44 107 GLU A CA 1
ATOM 861 C C . GLU A 1 107 ? 10.245 -9.390 -14.250 1.00 92.44 107 GLU A C 1
ATOM 863 O O . GLU A 1 107 ? 10.500 -10.560 -14.543 1.00 92.44 107 GLU A O 1
ATOM 868 N N . THR A 1 108 ? 10.924 -8.741 -13.301 1.00 90.00 108 THR A N 1
ATOM 869 C CA . THR A 1 108 ? 12.145 -9.294 -12.690 1.00 90.00 108 THR A CA 1
ATOM 870 C C . THR A 1 108 ? 11.933 -9.821 -11.278 1.00 90.00 108 THR A C 1
ATOM 872 O O . THR A 1 108 ? 12.584 -10.789 -10.873 1.00 90.00 108 THR A O 1
ATOM 875 N N . ALA A 1 109 ? 11.025 -9.206 -10.524 1.00 91.06 109 ALA A N 1
ATOM 876 C CA . ALA A 1 109 ? 10.901 -9.419 -9.091 1.00 91.06 109 ALA A CA 1
ATOM 877 C C . ALA A 1 109 ? 9.577 -10.060 -8.697 1.00 91.06 109 ALA A C 1
ATOM 879 O O . ALA A 1 109 ? 9.564 -10.914 -7.812 1.00 91.06 109 ALA A O 1
ATOM 880 N N . ALA A 1 110 ? 8.469 -9.643 -9.313 1.00 94.50 110 ALA A N 1
ATOM 881 C CA . ALA A 1 110 ? 7.141 -10.123 -8.962 1.00 94.50 110 ALA A CA 1
ATOM 882 C C . ALA A 1 110 ? 6.893 -11.538 -9.509 1.00 94.50 110 ALA A C 1
ATOM 884 O O . ALA A 1 110 ? 7.013 -11.797 -10.702 1.00 94.50 110 ALA A O 1
ATOM 885 N N . ASP A 1 111 ? 6.474 -12.461 -8.642 1.00 95.81 111 ASP A N 1
ATOM 886 C CA . ASP A 1 111 ? 5.929 -13.753 -9.069 1.00 95.81 111 ASP A CA 1
ATOM 887 C C . ASP A 1 111 ? 4.399 -13.632 -9.130 1.00 95.81 111 ASP A C 1
ATOM 889 O O . ASP A 1 111 ? 3.685 -13.843 -8.139 1.00 95.81 111 ASP A O 1
ATOM 893 N N . LEU A 1 112 ? 3.892 -13.209 -10.293 1.00 94.56 112 LEU A N 1
ATOM 894 C CA . LEU A 1 112 ? 2.462 -12.962 -10.512 1.00 94.56 112 LEU A CA 1
ATOM 895 C C . LEU A 1 112 ? 1.639 -14.253 -10.473 1.00 94.56 112 LEU A C 1
ATOM 897 O O . LEU A 1 112 ? 0.532 -14.258 -9.933 1.00 94.56 112 LEU A O 1
ATOM 901 N N . ASP A 1 113 ? 2.199 -15.364 -10.950 1.00 95.25 113 ASP A N 1
ATOM 902 C CA . ASP A 1 113 ? 1.541 -16.669 -10.911 1.00 95.25 113 ASP A CA 1
ATOM 903 C C . ASP A 1 113 ? 1.372 -17.158 -9.465 1.00 95.25 113 ASP A C 1
ATOM 905 O O . ASP A 1 113 ? 0.307 -17.648 -9.078 1.00 95.25 113 ASP A O 1
ATOM 909 N N . ALA A 1 114 ? 2.414 -17.039 -8.635 1.00 96.00 114 ALA A N 1
ATOM 910 C CA . ALA A 1 114 ? 2.324 -17.371 -7.216 1.00 96.00 114 ALA A CA 1
ATOM 911 C C . ALA A 1 114 ? 1.413 -16.402 -6.460 1.00 96.00 114 ALA A C 1
ATOM 913 O O . ALA A 1 114 ? 0.609 -16.852 -5.645 1.00 96.00 114 ALA A O 1
ATOM 914 N N . THR A 1 115 ? 1.479 -15.107 -6.769 1.00 96.19 115 THR A N 1
ATOM 915 C CA . THR A 1 115 ? 0.564 -14.099 -6.217 1.00 96.19 115 THR A CA 1
ATOM 916 C C . THR A 1 115 ? -0.891 -14.471 -6.502 1.00 96.19 115 THR A C 1
ATOM 918 O O . THR A 1 115 ? -1.712 -14.503 -5.585 1.00 96.19 115 THR A O 1
ATOM 921 N N . GLN A 1 116 ? -1.212 -14.831 -7.747 1.00 95.50 116 GLN A N 1
ATOM 922 C CA . GLN A 1 116 ? -2.562 -15.235 -8.127 1.00 95.50 116 GLN A CA 1
ATOM 923 C C . GLN A 1 116 ? -3.005 -16.503 -7.386 1.00 95.50 116 GLN A C 1
ATOM 925 O O . GLN A 1 116 ? -4.134 -16.562 -6.899 1.00 95.50 116 GLN A O 1
ATOM 930 N N . ARG A 1 117 ? -2.121 -17.501 -7.243 1.00 97.19 117 ARG A N 1
ATOM 931 C CA . ARG A 1 117 ? -2.407 -18.710 -6.445 1.00 97.19 117 ARG A CA 1
ATOM 932 C C . ARG A 1 117 ? -2.652 -18.401 -4.967 1.00 97.19 117 ARG A C 1
ATOM 934 O O . ARG A 1 117 ? -3.460 -19.085 -4.346 1.00 97.19 117 ARG A O 1
ATOM 941 N N . ASN A 1 118 ? -1.976 -17.392 -4.419 1.00 96.00 118 ASN A N 1
ATOM 942 C CA . ASN A 1 118 ? -2.173 -16.947 -3.040 1.00 96.00 118 ASN A CA 1
ATOM 943 C C . ASN A 1 118 ? -3.501 -16.198 -2.847 1.00 96.00 118 ASN A C 1
ATOM 945 O O . ASN A 1 118 ? -3.964 -16.085 -1.715 1.00 96.00 118 ASN A O 1
ATOM 949 N N . GLY A 1 119 ? -4.116 -15.696 -3.925 1.00 95.75 119 GLY A N 1
ATOM 950 C CA . GLY A 1 119 ? -5.410 -15.010 -3.874 1.00 95.75 119 GLY A CA 1
ATOM 951 C C . GLY A 1 119 ? -5.370 -13.670 -3.134 1.00 95.75 119 GLY A C 1
ATOM 952 O O . GLY A 1 119 ? -6.386 -13.237 -2.595 1.00 95.75 119 GLY A O 1
ATOM 953 N N . THR A 1 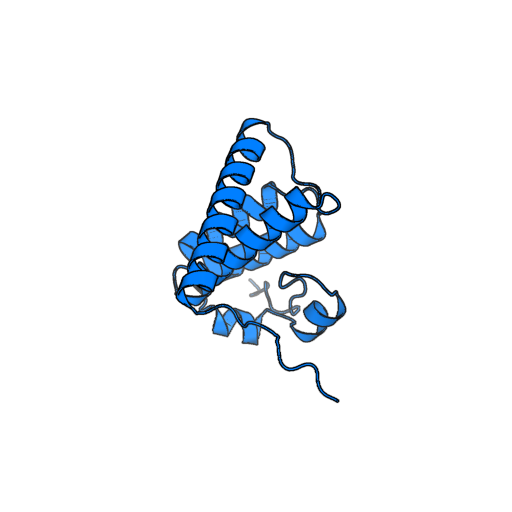120 ? -4.204 -13.028 -3.072 1.00 97.06 120 THR A N 1
ATOM 954 C CA . THR A 1 120 ? -4.013 -11.744 -2.391 1.00 97.06 120 THR A CA 1
ATOM 955 C C . THR A 1 120 ? -4.385 -10.576 -3.303 1.00 97.06 120 THR A C 1
ATOM 957 O O . THR A 1 120 ? -4.182 -10.634 -4.512 1.00 97.06 120 THR A O 1
ATOM 960 N N . PHE A 1 121 ? -4.883 -9.476 -2.727 1.00 96.81 121 PHE A N 1
ATOM 961 C CA . PHE A 1 121 ? -5.121 -8.231 -3.477 1.00 96.81 121 PHE A CA 1
ATOM 962 C C . PHE A 1 121 ? -3.823 -7.477 -3.819 1.00 96.81 121 PHE A C 1
ATOM 964 O O . PHE A 1 121 ? -3.842 -6.529 -4.595 1.00 96.81 121 PHE A O 1
ATOM 971 N N . TYR A 1 122 ? -2.707 -7.888 -3.217 1.00 98.19 122 TYR A N 1
ATOM 972 C CA . TYR A 1 122 ? -1.381 -7.316 -3.391 1.00 98.19 122 TYR A CA 1
ATOM 973 C C . TYR A 1 122 ? -0.422 -8.348 -3.978 1.00 98.19 122 TYR A C 1
ATOM 975 O O . TYR 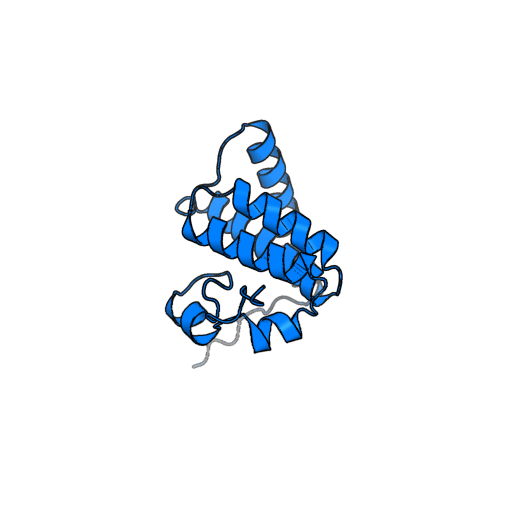A 1 122 ? -0.610 -9.552 -3.782 1.00 98.19 122 TYR A O 1
ATOM 983 N N . ILE A 1 123 ? 0.633 -7.891 -4.656 1.00 97.94 123 ILE A N 1
ATOM 984 C CA . ILE A 1 123 ? 1.726 -8.767 -5.103 1.00 97.94 123 ILE A CA 1
ATOM 985 C C . ILE A 1 123 ? 2.445 -9.298 -3.863 1.00 97.94 123 ILE A C 1
ATOM 987 O O . ILE A 1 123 ? 3.098 -8.537 -3.145 1.00 97.94 123 ILE A O 1
ATOM 991 N N . SER A 1 124 ? 2.264 -10.591 -3.597 1.00 97.12 124 SER A N 1
ATOM 992 C CA . SER A 1 124 ? 2.633 -11.248 -2.337 1.00 97.12 124 SER A CA 1
ATOM 993 C C . SER A 1 124 ? 3.789 -12.231 -2.474 1.00 97.12 124 SER A C 1
ATOM 995 O O . SER A 1 124 ? 4.321 -12.702 -1.468 1.00 97.12 124 SER A O 1
ATOM 997 N N . ALA A 1 125 ? 4.179 -12.549 -3.705 1.00 96.25 125 ALA A N 1
ATOM 998 C CA . ALA A 1 125 ? 5.252 -13.477 -4.002 1.00 96.25 125 ALA A CA 1
ATOM 999 C C . ALA A 1 125 ? 6.301 -12.818 -4.897 1.00 96.25 125 ALA A C 1
ATOM 1001 O O . ALA A 1 125 ? 5.977 -12.038 -5.794 1.00 96.25 125 ALA A O 1
ATOM 1002 N N . PHE A 1 126 ? 7.561 -13.156 -4.635 1.00 93.88 126 PHE A N 1
ATOM 1003 C CA . PHE A 1 126 ? 8.714 -12.555 -5.290 1.00 93.88 126 PHE A CA 1
ATOM 1004 C C . PHE A 1 126 ? 9.715 -13.640 -5.692 1.00 93.88 126 PHE A C 1
ATOM 1006 O O . PHE A 1 126 ? 9.897 -14.627 -4.970 1.00 93.88 126 PHE A O 1
ATOM 1013 N N . THR A 1 127 ? 10.374 -13.460 -6.833 1.00 86.44 127 THR A N 1
ATOM 1014 C CA . THR A 1 127 ? 11.419 -14.364 -7.320 1.00 86.44 127 THR A CA 1
ATOM 1015 C C . THR A 1 127 ? 12.650 -14.293 -6.400 1.00 86.44 127 THR A C 1
ATOM 1017 O O . THR A 1 127 ? 12.937 -13.272 -5.776 1.00 86.44 127 THR A O 1
ATOM 1020 N N . LYS A 1 128 ? 13.407 -15.393 -6.268 1.00 65.38 128 LYS A N 1
ATOM 1021 C CA . LYS A 1 128 ? 14.582 -15.454 -5.367 1.00 65.38 128 LYS A CA 1
ATOM 1022 C C . LYS A 1 128 ? 15.712 -14.485 -5.738 1.00 65.38 128 LYS A C 1
ATOM 1024 O O . LYS A 1 128 ? 16.527 -14.183 -4.872 1.00 65.38 128 LYS A O 1
ATOM 1029 N N . ASP A 1 129 ? 15.746 -13.990 -6.974 1.00 52.44 129 ASP A N 1
ATOM 1030 C CA . ASP A 1 129 ? 16.724 -12.990 -7.420 1.00 52.44 129 ASP A CA 1
ATOM 1031 C C . ASP A 1 129 ? 16.345 -11.555 -7.021 1.00 52.44 129 ASP A C 1
ATOM 1033 O O . ASP A 1 129 ? 17.130 -10.628 -7.221 1.00 52.44 129 ASP A O 1
ATOM 1037 N N . ALA A 1 130 ? 15.194 -11.354 -6.372 1.00 49.84 130 ALA A N 1
ATOM 1038 C CA . ALA A 1 130 ? 14.646 -10.034 -6.084 1.00 49.84 130 ALA A CA 1
ATOM 1039 C C . ALA A 1 130 ? 15.326 -9.255 -4.932 1.00 49.84 130 ALA A C 1
ATOM 1041 O O . ALA A 1 130 ? 14.717 -8.344 -4.367 1.00 49.84 130 ALA A O 1
ATOM 1042 N N . GLY A 1 131 ? 16.558 -9.602 -4.538 1.00 46.75 131 GLY A N 1
ATOM 1043 C CA . GLY A 1 131 ? 17.204 -8.955 -3.387 1.00 46.75 131 GLY A CA 1
ATOM 1044 C C . GLY A 1 131 ? 18.642 -9.340 -3.039 1.00 46.75 131 GLY A C 1
ATOM 1045 O O . GLY A 1 131 ? 19.109 -8.954 -1.971 1.00 46.75 131 GLY A O 1
ATOM 1046 N N . THR A 1 132 ? 19.375 -10.057 -3.892 1.00 40.78 132 THR A N 1
ATOM 1047 C CA . THR A 1 132 ? 20.808 -10.311 -3.659 1.00 40.78 132 THR A CA 1
ATOM 1048 C C . THR A 1 132 ? 21.623 -10.035 -4.912 1.00 40.78 132 THR A C 1
ATOM 1050 O O . THR A 1 132 ? 21.911 -10.939 -5.691 1.00 40.78 132 THR A O 1
ATOM 1053 N N . LYS A 1 133 ? 22.094 -8.792 -5.064 1.00 38.12 133 LYS A N 1
ATOM 1054 C CA . LYS A 1 133 ? 23.430 -8.611 -5.638 1.00 38.12 133 LYS A CA 1
ATOM 1055 C C . LYS A 1 133 ? 24.433 -8.919 -4.528 1.00 38.12 133 LYS A C 1
ATOM 1057 O O . LYS A 1 133 ? 24.461 -8.251 -3.501 1.00 38.12 133 LYS A O 1
ATOM 1062 N N . ASN A 1 134 ? 25.162 -10.014 -4.722 1.00 36.41 134 ASN A N 1
ATOM 1063 C CA . ASN A 1 134 ? 26.289 -10.427 -3.899 1.00 36.41 134 ASN A CA 1
ATOM 1064 C C . ASN A 1 134 ? 27.380 -9.343 -3.876 1.00 36.41 134 ASN A C 1
ATOM 1066 O O . ASN A 1 134 ? 27.738 -8.848 -4.944 1.00 36.41 134 ASN A O 1
ATOM 1070 N N . ALA A 1 135 ? 27.952 -9.160 -2.678 1.00 34.97 135 ALA A N 1
ATOM 1071 C CA . ALA A 1 135 ? 29.211 -8.484 -2.330 1.00 34.97 135 ALA A CA 1
ATOM 1072 C C . ALA A 1 135 ? 29.249 -6.947 -2.391 1.00 34.97 135 ALA A C 1
ATOM 1074 O O . ALA A 1 135 ? 29.070 -6.365 -3.481 1.00 34.97 135 ALA A O 1
#